Protein AF-A0A5J4PMY9-F1 (afdb_monomer)

Sequence (162 aa):
MPMSRAVIGMDGKLSEVGESNGRSGKSLIGELMRRVVQIAYVPGKNRDLFNDQFIWNDVVENTKLVFIDDVLRSFNFEQLFPNITDDWSVNYKDGRRVTFPFIKSLKLYIATNHAVSETGSSFTDRQWLLAFSDFYNDEHKPVDDFGALFFDEWDFGQWNLT

Nearest PDB structures (foldseek):
  7ola-assembly1_D  TM=6.564E-01  e=6.649E-05  Staphylococcus aureus
  7ola-assembly1_E  TM=6.909E-01  e=2.558E-04  Staphylococcus aureus
  7ola-assembly1_B  TM=6.035E-01  e=7.560E-05  Staphylococcus aureus
  8iqi-assembly1_D  TM=6.123E-01  e=8.655E-04  African swine fever virus BA71V
  3vkg-assembly2_A  TM=5.332E-01  e=2.416E-03  Dictyostelium discoideum

Radius of gyration: 16.99 Å; Cα contacts (8 Å, |Δi|>4): 267; chains: 1; bounding box: 40×44×45 Å

Secondary structure (DSSP, 8-state):
-PPP-EEEEEESS--STT---TTSSHHHHHHHHHHHS-EEEEE---TTGGG-TTTTTT--TT--EEEEES--TT--GGGGHHHHHS-EEEE-TTS-EEEE-GGGPPEEEEE-SS-----SHHHHTTEEEEEEPSSSSSSS-HHHHHSS-TTTS--HHHHT--

Mean predicted aligned error: 5.71 Å

Organism: NCBI:txid433724

pLDDT: mean 86.95, std 12.27, range [41.09, 97.69]

InterPro domains:
  IPR027417 P-loop containing nucleoside triphosphate hydrolase [G3DSA:3.40.50.300] (17-153)
  IPR045455 NrS-1 polymerase-like, helicase domain [PF19263] (20-115)

Foldseek 3Di:
DDWAAAEEEEAQDPPDPDDLFPFLCLCVVVVVCVVPAAEAEAAQCDPCCLVPLQRCQSVDPRHAEYEHEAHDPNDDCVSCRCLRGAWDWHQHPVRDIDTHGPVSRHHYYYYYSDDDPDDDPSNVSHYDYDHGYVCTGPVHHPCVVVVDDPPPGDDPCNVDPD

Structure (mmCIF, N/CA/C/O backbone):
data_AF-A0A5J4PMY9-F1
#
_entry.id   AF-A0A5J4PMY9-F1
#
loop_
_atom_site.group_PDB
_atom_site.id
_atom_site.type_symbol
_atom_site.label_atom_id
_atom_site.label_alt_id
_atom_site.label_comp_id
_atom_site.label_asym_id
_atom_site.label_entity_id
_atom_site.label_seq_id
_atom_site.pdbx_PDB_ins_code
_atom_site.Cartn_x
_atom_site.Cartn_y
_atom_site.Cartn_z
_atom_site.occupancy
_atom_site.B_iso_or_equiv
_atom_site.auth_seq_id
_atom_site.auth_comp_id
_atom_site.auth_asym_id
_atom_site.auth_atom_id
_atom_site.pdbx_PDB_model_num
ATOM 1 N N . MET A 1 1 ? 5.979 -4.988 23.445 1.00 49.41 1 MET A N 1
ATOM 2 C CA . MET A 1 1 ? 5.038 -5.741 22.585 1.00 49.41 1 MET A CA 1
ATOM 3 C C . MET A 1 1 ? 5.630 -5.815 21.187 1.00 49.41 1 MET A C 1
ATOM 5 O O . MET A 1 1 ? 6.334 -4.873 20.834 1.00 49.41 1 MET A O 1
ATOM 9 N N . PRO A 1 2 ? 5.426 -6.897 20.416 1.00 52.69 2 PRO A N 1
ATOM 10 C CA . PRO A 1 2 ? 5.816 -6.902 19.010 1.00 52.69 2 PRO A CA 1
ATOM 11 C C . PRO A 1 2 ? 5.055 -5.785 18.289 1.00 52.69 2 PRO A C 1
ATOM 13 O O . PRO A 1 2 ? 3.834 -5.743 18.346 1.00 52.69 2 PRO A O 1
ATOM 16 N N . MET A 1 3 ? 5.781 -4.863 17.667 1.00 63.25 3 MET A N 1
ATOM 17 C CA . MET A 1 3 ? 5.218 -3.787 16.852 1.00 63.25 3 MET A CA 1
ATOM 18 C C . MET A 1 3 ? 5.309 -4.223 15.392 1.00 63.25 3 MET A C 1
ATOM 20 O O . MET A 1 3 ? 6.368 -4.680 14.953 1.00 63.25 3 MET A O 1
ATOM 24 N N . SER A 1 4 ? 4.207 -4.132 14.645 1.00 80.56 4 SER A N 1
ATOM 25 C CA . SER A 1 4 ? 4.260 -4.313 13.193 1.00 80.56 4 SER A CA 1
ATOM 26 C C . SER A 1 4 ? 4.930 -3.087 12.561 1.00 80.56 4 SER A C 1
ATOM 28 O O . SER A 1 4 ? 4.986 -2.020 13.170 1.00 80.56 4 SER A O 1
ATOM 30 N N . ARG A 1 5 ? 5.448 -3.227 11.340 1.00 89.69 5 ARG A N 1
ATOM 31 C CA . ARG A 1 5 ? 5.943 -2.102 10.534 1.00 89.69 5 ARG A CA 1
ATOM 32 C C . ARG A 1 5 ? 5.213 -2.080 9.202 1.00 89.69 5 ARG A C 1
ATOM 34 O O . ARG A 1 5 ? 4.985 -3.139 8.615 1.00 89.69 5 ARG A O 1
ATOM 41 N N . ALA A 1 6 ? 4.884 -0.886 8.726 1.00 93.69 6 ALA A N 1
ATOM 42 C CA . ALA A 1 6 ? 4.476 -0.671 7.348 1.00 93.69 6 ALA A CA 1
ATOM 43 C C . ALA A 1 6 ? 5.718 -0.589 6.455 1.00 93.69 6 ALA A C 1
ATOM 45 O O . ALA A 1 6 ? 6.676 0.111 6.781 1.00 93.69 6 ALA A O 1
ATOM 46 N N . VAL A 1 7 ? 5.704 -1.297 5.331 1.00 95.12 7 VAL A N 1
ATOM 47 C CA . VAL A 1 7 ? 6.733 -1.171 4.296 1.00 95.12 7 VAL A CA 1
ATOM 48 C C . VAL A 1 7 ? 6.327 -0.030 3.371 1.00 95.12 7 VAL A C 1
ATOM 50 O O . VAL A 1 7 ? 5.213 -0.031 2.854 1.00 95.12 7 VAL A O 1
ATOM 53 N N . ILE A 1 8 ? 7.221 0.929 3.150 1.00 95.00 8 ILE A N 1
ATOM 54 C CA . ILE A 1 8 ? 6.968 2.088 2.292 1.00 95.00 8 ILE A CA 1
ATOM 55 C C . ILE A 1 8 ? 7.947 2.055 1.123 1.00 95.00 8 ILE A C 1
ATOM 57 O O . ILE A 1 8 ? 9.141 2.277 1.306 1.00 95.00 8 ILE A O 1
ATOM 61 N N . GLY A 1 9 ? 7.438 1.764 -0.072 1.00 94.50 9 GLY A N 1
ATOM 62 C CA . GLY A 1 9 ? 8.159 1.919 -1.327 1.00 94.50 9 GLY A CA 1
ATOM 63 C C . GLY A 1 9 ? 8.153 3.375 -1.770 1.00 94.50 9 GLY A C 1
ATOM 64 O O . GLY A 1 9 ? 7.092 3.924 -2.063 1.00 94.50 9 GLY A O 1
ATOM 65 N N . MET A 1 10 ? 9.330 3.987 -1.837 1.00 92.31 10 MET A N 1
ATOM 66 C CA . MET A 1 10 ? 9.505 5.387 -2.226 1.00 92.31 10 MET A CA 1
ATOM 67 C C . MET A 1 10 ? 10.622 5.540 -3.252 1.00 92.31 10 MET A C 1
ATOM 69 O O . MET A 1 10 ? 11.483 4.667 -3.374 1.00 92.31 10 MET A O 1
ATOM 73 N N . ASP A 1 11 ? 10.640 6.660 -3.967 1.00 88.19 11 ASP A N 1
ATOM 74 C CA . ASP A 1 11 ? 11.760 6.967 -4.853 1.00 88.19 11 ASP A CA 1
ATOM 75 C C . ASP A 1 11 ? 13.038 7.229 -4.048 1.00 88.19 11 ASP A C 1
ATOM 77 O O . ASP A 1 11 ? 13.046 7.962 -3.058 1.00 88.19 11 ASP A O 1
ATOM 81 N N . GLY A 1 12 ? 14.126 6.575 -4.461 1.00 78.69 12 GLY A N 1
ATOM 82 C CA . GLY A 1 12 ? 15.431 6.646 -3.808 1.00 78.69 12 GLY A CA 1
ATOM 83 C C . GLY A 1 12 ? 16.240 7.886 -4.178 1.00 78.69 12 GLY A C 1
ATOM 84 O O . GLY A 1 12 ? 17.141 8.272 -3.434 1.00 78.69 12 GLY A O 1
ATOM 85 N N . LYS A 1 13 ? 15.915 8.541 -5.300 1.00 67.44 13 LYS A N 1
ATOM 86 C CA . LYS A 1 13 ? 16.459 9.860 -5.628 1.00 67.44 13 LYS A CA 1
ATOM 87 C C . LYS A 1 13 ? 15.642 10.931 -4.908 1.00 67.44 13 LYS A C 1
ATOM 89 O O . LYS A 1 13 ? 14.445 11.072 -5.136 1.00 67.44 13 LYS A O 1
ATOM 94 N N . LEU A 1 14 ? 16.317 11.743 -4.096 1.00 54.69 14 LEU A N 1
ATOM 95 C CA . LEU A 1 14 ? 15.838 13.080 -3.753 1.00 54.69 14 LEU A CA 1
ATOM 96 C C . LEU A 1 14 ? 15.997 13.937 -5.013 1.00 54.69 14 LEU A C 1
ATOM 98 O O . LEU A 1 14 ? 17.008 14.611 -5.182 1.00 54.69 14 LEU A O 1
ATOM 102 N N . SER A 1 15 ? 15.056 13.841 -5.949 1.00 49.12 15 SER A N 1
ATOM 103 C CA . SER A 1 15 ? 15.005 14.770 -7.078 1.00 49.12 15 SER A CA 1
ATOM 104 C C . SER A 1 15 ? 14.907 16.193 -6.526 1.00 49.12 15 SER A C 1
ATOM 106 O O . SER A 1 15 ? 14.077 16.450 -5.641 1.00 49.12 15 SER A O 1
ATOM 108 N N . GLU A 1 16 ? 15.725 17.117 -7.036 1.00 41.78 16 GLU A N 1
ATOM 109 C CA . GLU A 1 16 ? 15.472 18.543 -6.847 1.00 41.78 16 GLU A CA 1
ATOM 110 C C . GLU A 1 16 ? 14.011 18.815 -7.233 1.00 41.78 16 GLU A C 1
ATOM 112 O O . GLU A 1 16 ? 13.522 18.335 -8.250 1.00 41.78 16 GLU A O 1
ATOM 117 N N . VAL A 1 17 ? 13.292 19.458 -6.315 1.00 41.09 17 VAL A N 1
ATOM 118 C CA . VAL A 1 17 ? 11.874 19.845 -6.358 1.00 41.09 17 VAL A CA 1
ATOM 119 C C . VAL A 1 17 ? 11.148 19.552 -7.688 1.00 41.09 17 VAL A C 1
ATOM 121 O O . VAL A 1 17 ? 11.186 20.362 -8.606 1.00 41.09 17 VAL A O 1
ATOM 124 N N . GLY A 1 18 ? 10.371 18.462 -7.74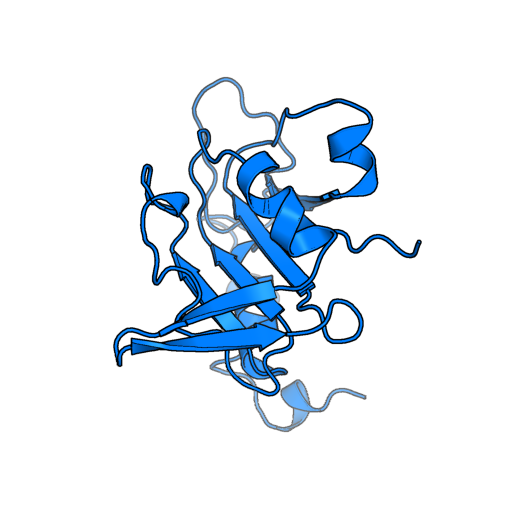2 1.00 43.16 18 GLY A N 1
ATOM 125 C CA . GLY A 1 18 ? 9.234 18.346 -8.671 1.00 43.16 18 GLY A CA 1
ATOM 126 C C . GLY A 1 18 ? 9.247 17.201 -9.687 1.00 43.16 18 GLY A C 1
ATOM 127 O O . GLY A 1 18 ? 8.191 16.938 -10.260 1.00 43.16 18 GLY A O 1
ATOM 128 N N . GLU A 1 19 ? 10.353 16.480 -9.878 1.00 47.44 19 GLU A N 1
ATOM 129 C CA . GLU A 1 19 ? 10.392 15.356 -10.829 1.00 47.44 19 GLU A CA 1
ATOM 130 C C . GLU A 1 19 ? 9.984 14.031 -10.165 1.00 47.44 19 GLU A C 1
ATOM 132 O O . GLU A 1 19 ? 10.787 13.304 -9.590 1.00 47.44 19 GLU A O 1
ATOM 137 N N . SER A 1 20 ? 8.685 13.729 -10.219 1.00 53.72 20 SER A N 1
ATOM 138 C CA . SER A 1 20 ? 8.143 12.412 -9.869 1.00 53.72 20 SER A CA 1
ATOM 139 C C . SER A 1 20 ? 8.404 11.440 -11.018 1.00 53.72 20 SER A C 1
ATOM 141 O O . SER A 1 20 ? 7.675 11.459 -12.011 1.00 53.72 20 SER A O 1
ATOM 143 N N . ASN A 1 21 ? 9.378 10.547 -10.861 1.00 62.00 21 ASN A N 1
ATOM 144 C CA . ASN A 1 21 ? 9.627 9.477 -11.824 1.00 62.00 21 ASN A CA 1
ATOM 145 C C . ASN A 1 21 ? 8.697 8.297 -11.524 1.00 62.00 21 ASN A C 1
ATOM 147 O O . ASN A 1 21 ? 8.933 7.470 -10.641 1.00 62.00 21 ASN A O 1
ATOM 151 N N . GLY A 1 22 ? 7.585 8.236 -12.255 1.00 68.50 22 GLY A N 1
ATOM 152 C CA . GLY A 1 22 ? 6.716 7.066 -12.230 1.00 68.50 22 GLY A CA 1
ATOM 153 C C . GLY A 1 22 ? 7.451 5.812 -12.723 1.00 68.50 22 GLY A C 1
ATOM 154 O O . GLY A 1 22 ? 8.499 5.886 -13.356 1.00 68.50 22 GLY A O 1
ATOM 155 N N . ARG A 1 23 ? 6.849 4.639 -12.490 1.00 79.19 23 ARG A N 1
ATOM 156 C CA . ARG A 1 23 ? 7.254 3.354 -13.107 1.00 79.19 23 ARG A CA 1
ATOM 157 C C . ARG A 1 23 ? 8.573 2.739 -12.627 1.00 79.19 23 ARG A C 1
ATOM 159 O O . ARG A 1 23 ? 8.992 1.737 -13.192 1.00 79.19 23 ARG A O 1
ATOM 166 N N . SER A 1 24 ? 9.119 3.199 -11.502 1.00 84.94 24 SER A N 1
ATOM 167 C CA . SER A 1 24 ? 10.262 2.555 -10.828 1.00 84.94 24 SER A CA 1
ATOM 168 C C . SER A 1 24 ? 9.976 1.174 -10.215 1.00 84.94 24 SER A C 1
ATOM 170 O O . SER A 1 24 ? 10.850 0.571 -9.604 1.00 84.94 24 SER A O 1
ATOM 172 N N . GLY A 1 25 ? 8.761 0.636 -10.374 1.00 88.00 25 GLY A N 1
ATOM 173 C CA . GLY A 1 25 ? 8.402 -0.705 -9.897 1.00 88.00 25 GLY A CA 1
ATOM 174 C C . GLY A 1 25 ? 7.856 -0.762 -8.468 1.00 88.00 25 GLY A C 1
ATOM 175 O O . GLY A 1 25 ? 7.615 -1.850 -7.957 1.00 88.00 25 GLY A O 1
ATOM 176 N N . LYS A 1 26 ? 7.588 0.382 -7.828 1.00 92.62 26 LYS A N 1
ATOM 177 C CA . LYS A 1 26 ? 6.962 0.443 -6.491 1.00 92.62 26 LYS A CA 1
ATOM 178 C C . LYS A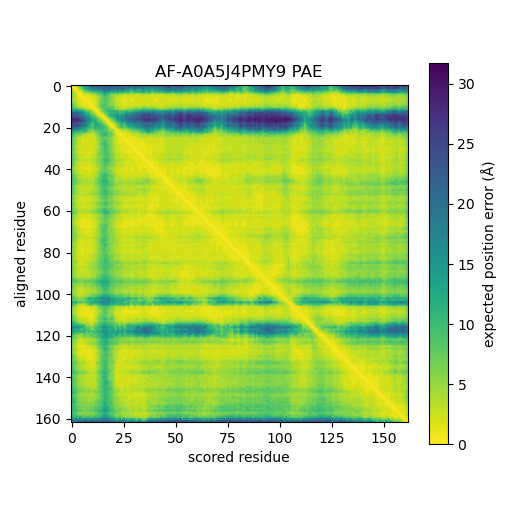 1 26 ? 5.618 -0.300 -6.474 1.00 92.62 26 LYS A C 1
ATOM 180 O O . LYS A 1 26 ? 5.460 -1.309 -5.794 1.00 92.62 26 LYS A O 1
ATOM 185 N N . SER A 1 27 ? 4.676 0.108 -7.323 1.00 93.44 27 SER A N 1
ATOM 186 C CA . SER A 1 27 ? 3.360 -0.540 -7.402 1.00 93.44 27 SER A CA 1
ATOM 187 C C . SER A 1 27 ? 3.428 -1.986 -7.905 1.00 93.44 27 SER A C 1
ATOM 189 O O . SER A 1 27 ? 2.573 -2.795 -7.560 1.00 93.44 27 SER A O 1
ATOM 191 N N . LEU A 1 28 ? 4.487 -2.354 -8.637 1.00 92.75 28 LEU A N 1
ATOM 192 C CA . LEU A 1 28 ? 4.697 -3.716 -9.130 1.00 92.75 28 LEU A CA 1
ATOM 193 C C . LEU A 1 28 ? 4.851 -4.735 -7.988 1.00 92.75 28 LEU A C 1
ATOM 195 O O . LEU A 1 28 ? 4.396 -5.867 -8.129 1.00 92.75 28 LEU A O 1
ATOM 199 N N . ILE A 1 29 ? 5.424 -4.339 -6.841 1.00 93.06 29 ILE A N 1
ATOM 200 C CA . ILE A 1 29 ? 5.447 -5.196 -5.643 1.00 93.06 29 ILE A CA 1
ATOM 201 C C . ILE A 1 29 ? 4.024 -5.448 -5.142 1.00 93.06 29 ILE A C 1
ATOM 203 O O . ILE A 1 29 ? 3.673 -6.581 -4.827 1.00 93.06 29 ILE A O 1
ATOM 207 N N . GLY A 1 30 ? 3.191 -4.411 -5.072 1.00 93.75 30 GLY A N 1
ATOM 208 C CA . GLY A 1 30 ? 1.801 -4.562 -4.651 1.00 93.75 30 GLY A CA 1
ATOM 209 C C . GLY A 1 30 ? 0.998 -5.453 -5.603 1.00 93.75 30 GLY A C 1
ATOM 210 O O . GLY A 1 30 ? 0.245 -6.315 -5.144 1.00 93.75 30 GLY A O 1
ATOM 211 N N . GLU A 1 31 ? 1.233 -5.322 -6.910 1.00 93.50 31 GLU A N 1
ATOM 212 C CA . GLU A 1 31 ? 0.638 -6.194 -7.926 1.00 93.50 31 GLU A CA 1
ATOM 213 C C . GLU A 1 31 ? 1.116 -7.644 -7.809 1.00 93.50 31 GLU A C 1
ATOM 215 O O . GLU A 1 31 ? 0.286 -8.549 -7.848 1.00 93.50 31 GLU A O 1
ATOM 220 N N . LEU A 1 32 ? 2.408 -7.889 -7.561 1.00 93.19 32 LEU A N 1
ATOM 221 C CA . LEU A 1 32 ? 2.908 -9.232 -7.244 1.00 93.19 32 LEU A CA 1
ATOM 222 C C . LEU A 1 32 ? 2.155 -9.817 -6.047 1.00 93.19 32 LEU A C 1
ATOM 224 O O . LEU A 1 32 ? 1.643 -10.935 -6.110 1.00 93.19 32 LEU A O 1
ATOM 228 N N . MET A 1 33 ? 2.059 -9.053 -4.956 1.00 94.44 33 MET A N 1
ATOM 229 C CA . MET A 1 33 ? 1.410 -9.512 -3.730 1.00 94.44 33 MET A CA 1
ATOM 230 C C . MET A 1 33 ? -0.068 -9.845 -3.955 1.00 94.44 33 MET A C 1
ATOM 232 O O . MET A 1 33 ? -0.547 -10.846 -3.421 1.00 94.44 33 MET A O 1
ATOM 236 N N . ARG A 1 34 ? -0.771 -9.076 -4.798 1.00 93.50 34 ARG A N 1
ATOM 237 C CA . ARG A 1 34 ? -2.158 -9.359 -5.201 1.00 93.50 34 ARG A CA 1
ATOM 238 C C . ARG A 1 34 ? -2.317 -10.726 -5.874 1.00 93.50 34 ARG A C 1
ATOM 240 O O . ARG A 1 34 ? -3.385 -11.321 -5.773 1.00 93.50 34 ARG A O 1
ATOM 247 N N . ARG A 1 35 ? -1.285 -11.225 -6.562 1.00 91.81 35 ARG A N 1
ATOM 248 C CA . ARG A 1 35 ? -1.318 -12.527 -7.250 1.00 91.81 35 ARG A CA 1
ATOM 249 C C . ARG A 1 35 ? -1.098 -13.710 -6.306 1.00 91.81 35 ARG A C 1
ATOM 251 O O . ARG A 1 35 ? -1.544 -14.808 -6.620 1.00 91.81 35 ARG A O 1
ATOM 258 N N . VAL A 1 36 ? -0.428 -13.502 -5.169 1.00 91.19 36 VAL A N 1
ATOM 259 C CA . VAL A 1 36 ? 0.023 -14.596 -4.283 1.00 91.19 36 VAL A CA 1
ATOM 260 C C . VAL A 1 36 ? -0.709 -14.666 -2.943 1.00 91.19 36 VAL A C 1
ATOM 262 O O . VAL A 1 36 ? -0.729 -15.722 -2.313 1.00 91.19 36 VAL A O 1
ATOM 265 N N . VAL A 1 37 ? -1.317 -13.569 -2.482 1.00 93.06 37 VAL A N 1
ATOM 266 C CA . VAL A 1 37 ? -2.077 -13.526 -1.224 1.00 93.06 37 VAL A CA 1
ATOM 267 C C . VAL A 1 37 ? -3.352 -12.696 -1.362 1.00 93.06 37 VAL A C 1
ATOM 269 O O . VAL A 1 37 ? -3.458 -11.824 -2.218 1.00 93.06 37 VAL A O 1
ATOM 272 N N . GLN A 1 38 ? -4.321 -12.926 -0.471 1.00 94.25 38 GLN A N 1
ATOM 273 C CA . GLN A 1 38 ? -5.504 -12.071 -0.369 1.00 94.25 38 GLN A CA 1
ATOM 274 C C . GLN A 1 38 ? -5.094 -10.675 0.113 1.00 94.25 38 GLN A C 1
ATOM 276 O O . GLN A 1 38 ? -4.547 -10.534 1.215 1.00 94.25 38 GLN A O 1
ATOM 281 N N . ILE A 1 39 ? -5.403 -9.649 -0.680 1.00 96.06 39 ILE A N 1
ATOM 282 C CA . ILE A 1 39 ? -5.106 -8.255 -0.344 1.00 96.06 39 ILE A CA 1
ATOM 283 C C . ILE A 1 39 ? -6.366 -7.392 -0.288 1.00 96.06 39 ILE A C 1
ATOM 285 O O . ILE A 1 39 ? -7.347 -7.677 -0.971 1.00 96.06 39 ILE A O 1
ATOM 289 N N . ALA A 1 40 ? -6.295 -6.304 0.476 1.00 96.56 40 ALA A N 1
ATOM 290 C CA . ALA A 1 40 ? -7.177 -5.151 0.340 1.00 96.56 40 ALA A CA 1
ATOM 291 C C . ALA A 1 40 ? -6.393 -4.024 -0.343 1.00 96.56 40 ALA A C 1
ATOM 293 O O . ALA A 1 40 ? -5.269 -3.719 0.059 1.00 96.56 40 ALA A O 1
ATOM 294 N N . TYR A 1 41 ? -6.963 -3.429 -1.386 1.00 96.94 41 TYR A N 1
ATOM 295 C CA . TYR A 1 41 ? -6.320 -2.364 -2.153 1.00 96.94 41 TYR A CA 1
ATOM 296 C C . TYR A 1 41 ? -6.979 -1.024 -1.861 1.00 96.94 41 TYR A C 1
ATOM 298 O O . TYR A 1 41 ? -8.203 -0.928 -1.838 1.00 96.94 41 TYR A O 1
ATOM 306 N N . VAL A 1 42 ? -6.165 0.010 -1.679 1.00 97.31 42 VAL A N 1
ATOM 307 C CA . VAL A 1 42 ? -6.627 1.363 -1.382 1.00 97.31 42 VAL A CA 1
ATOM 308 C C . VAL A 1 42 ? -5.917 2.350 -2.316 1.00 97.31 42 VAL A C 1
ATOM 310 O O . VAL A 1 42 ? -4.693 2.471 -2.251 1.00 97.31 42 VAL A O 1
ATOM 313 N N . PRO A 1 43 ? -6.642 3.090 -3.174 1.00 95.94 43 PRO A N 1
ATOM 314 C CA . PRO A 1 43 ? -6.041 4.152 -3.972 1.00 95.94 43 PRO A CA 1
ATOM 315 C C . PRO A 1 43 ? -5.667 5.335 -3.068 1.00 95.94 43 PRO A C 1
ATOM 317 O O . PRO A 1 43 ? -6.520 5.975 -2.457 1.00 95.94 43 PRO A O 1
ATOM 320 N N . GLY A 1 44 ? -4.377 5.633 -2.988 1.00 94.50 44 GLY A N 1
ATOM 321 C CA . GLY A 1 44 ? -3.783 6.617 -2.086 1.00 94.50 44 GLY A CA 1
ATOM 322 C C . GLY A 1 44 ? -3.803 8.059 -2.589 1.00 94.50 44 GLY A C 1
ATOM 323 O O . GLY A 1 44 ? -3.526 8.982 -1.816 1.00 94.50 44 GLY A O 1
ATOM 324 N N . LYS A 1 45 ? -4.160 8.290 -3.859 1.00 92.50 45 LYS A N 1
ATOM 325 C CA . LYS A 1 45 ? -4.211 9.623 -4.482 1.00 92.50 45 LYS A CA 1
ATOM 326 C C . LYS A 1 45 ? -5.451 10.429 -4.067 1.00 92.50 45 LYS A C 1
ATOM 328 O O . LYS A 1 45 ? -6.162 10.988 -4.899 1.00 92.50 45 LYS A O 1
ATOM 333 N N . ASN A 1 46 ? -5.718 10.482 -2.766 1.00 92.38 46 ASN A N 1
ATOM 334 C CA . ASN A 1 46 ? -6.865 11.142 -2.156 1.00 92.38 46 ASN A CA 1
ATOM 335 C C . ASN A 1 46 ? -6.415 11.915 -0.904 1.00 92.38 46 ASN A C 1
ATOM 337 O O . ASN A 1 46 ? -5.792 11.349 -0.010 1.00 92.38 46 ASN A O 1
ATOM 341 N N . ARG A 1 47 ? -6.728 13.214 -0.829 1.00 90.50 47 ARG A N 1
ATOM 342 C CA . ARG A 1 47 ? -6.379 14.062 0.329 1.00 90.50 47 ARG A CA 1
ATOM 343 C C . ARG A 1 47 ? -7.214 13.745 1.566 1.00 90.50 47 ARG A C 1
ATOM 345 O O . ARG A 1 47 ? -6.722 13.891 2.677 1.00 90.50 47 ARG A O 1
ATOM 352 N N . ASP A 1 48 ? -8.438 13.280 1.355 1.00 92.06 48 ASP A N 1
ATOM 353 C CA . ASP A 1 48 ? -9.412 12.965 2.396 1.00 92.06 48 ASP A CA 1
ATOM 354 C C . ASP A 1 48 ? -9.484 11.457 2.660 1.00 92.06 48 ASP A C 1
ATOM 356 O O . ASP A 1 48 ? -10.497 10.955 3.139 1.00 92.06 48 ASP A O 1
ATOM 360 N N . LEU A 1 49 ? -8.419 10.715 2.332 1.00 93.81 49 LEU A N 1
ATOM 361 C CA . LEU A 1 49 ? -8.408 9.253 2.374 1.00 93.81 49 LEU A CA 1
ATOM 362 C C . LEU A 1 49 ? -8.881 8.700 3.729 1.00 93.81 49 LEU A C 1
ATOM 364 O O . LEU A 1 49 ? -9.716 7.804 3.772 1.00 93.81 49 LEU A O 1
ATOM 368 N N . PHE A 1 50 ? -8.396 9.281 4.828 1.00 94.19 50 PHE A N 1
ATOM 369 C CA . PHE A 1 50 ? -8.735 8.857 6.189 1.00 94.19 50 PHE A CA 1
ATOM 370 C C . PHE A 1 50 ? -10.053 9.437 6.725 1.00 94.19 50 PHE A C 1
ATOM 372 O O . PHE A 1 50 ? -10.498 9.040 7.798 1.00 94.19 50 PHE A O 1
ATOM 379 N N . ASN A 1 51 ? -10.705 10.337 5.979 1.00 94.56 51 ASN A N 1
ATOM 380 C CA . ASN A 1 51 ? -12.052 10.813 6.306 1.00 94.56 51 ASN A CA 1
ATOM 381 C C . ASN A 1 51 ? -13.132 9.821 5.834 1.00 94.56 51 ASN A C 1
ATOM 383 O O . ASN A 1 51 ? -14.278 9.895 6.284 1.00 94.56 51 ASN A O 1
ATOM 387 N N . ASP A 1 52 ? -12.788 8.883 4.944 1.00 94.50 52 ASP A N 1
ATOM 388 C CA . ASP A 1 52 ? -13.688 7.813 4.526 1.00 94.50 52 ASP A CA 1
ATOM 389 C C . ASP A 1 52 ? -13.759 6.714 5.596 1.00 94.50 52 ASP A C 1
ATOM 391 O O . ASP A 1 52 ? -12.854 5.893 5.749 1.00 94.50 52 ASP A O 1
ATOM 395 N N . GLN A 1 53 ? -14.884 6.646 6.310 1.00 94.12 53 GLN A N 1
ATOM 396 C CA . GLN A 1 53 ? -15.141 5.594 7.301 1.00 94.12 53 GLN A CA 1
ATOM 397 C C . GLN A 1 53 ? -15.130 4.169 6.711 1.00 94.12 53 GLN A C 1
ATOM 399 O O . GLN A 1 53 ? -15.037 3.207 7.476 1.00 94.12 53 GLN A O 1
ATOM 404 N N . PHE A 1 54 ? -15.231 4.033 5.383 1.00 95.75 54 PHE A N 1
ATOM 405 C CA . PHE A 1 54 ? -15.233 2.774 4.640 1.00 95.75 54 PHE A CA 1
ATOM 406 C C . PHE A 1 54 ? -13.910 2.498 3.906 1.00 95.75 54 PHE A C 1
ATOM 408 O O . PHE A 1 54 ? -13.860 1.569 3.101 1.00 95.75 54 PHE A O 1
ATOM 415 N N . ILE A 1 55 ? -12.831 3.237 4.195 1.00 96.19 55 ILE A N 1
ATOM 416 C CA . ILE A 1 55 ? -11.494 3.027 3.601 1.00 96.19 55 ILE A CA 1
ATOM 417 C C . ILE A 1 55 ? -11.013 1.565 3.706 1.00 96.19 55 ILE A C 1
ATOM 419 O O . ILE A 1 55 ? -10.323 1.059 2.824 1.00 96.19 55 ILE A O 1
ATOM 423 N N . TRP A 1 56 ? -11.422 0.853 4.759 1.00 95.69 56 TRP A N 1
ATOM 424 C CA . TRP A 1 56 ? -11.055 -0.544 5.006 1.00 95.69 56 TRP A CA 1
ATOM 425 C C . TRP A 1 56 ? -12.109 -1.557 4.547 1.00 95.69 56 TRP A C 1
ATOM 427 O O . TRP A 1 56 ? -12.033 -2.715 4.940 1.00 95.69 56 TRP A O 1
ATOM 437 N N . ASN A 1 57 ? -13.097 -1.160 3.741 1.00 94.88 57 ASN A N 1
ATOM 438 C CA . ASN A 1 57 ? -14.220 -2.027 3.361 1.00 94.88 57 ASN A CA 1
ATOM 439 C C . ASN A 1 57 ? -13.784 -3.342 2.687 1.00 94.88 57 ASN A C 1
ATOM 441 O O . ASN A 1 57 ? -14.465 -4.354 2.832 1.00 94.88 57 ASN A O 1
ATOM 445 N N . ASP A 1 58 ? -12.646 -3.339 1.993 1.00 94.38 58 ASP A N 1
ATOM 446 C CA . ASP A 1 58 ? -12.116 -4.521 1.300 1.00 94.38 58 ASP A CA 1
ATOM 447 C C . ASP A 1 58 ? -11.279 -5.427 2.218 1.00 94.38 58 ASP A C 1
ATOM 449 O O . ASP A 1 58 ? -10.895 -6.533 1.835 1.00 94.38 58 ASP A O 1
ATOM 453 N N . VAL A 1 59 ? -11.017 -4.996 3.455 1.00 94.75 59 VAL A N 1
ATOM 454 C CA . VAL A 1 59 ? -10.401 -5.839 4.479 1.00 94.75 59 VAL A CA 1
ATOM 455 C C . VAL A 1 59 ? -11.441 -6.842 4.958 1.00 94.75 59 VAL A C 1
ATOM 457 O O . VAL A 1 59 ? -12.380 -6.505 5.674 1.00 94.75 59 VAL A O 1
ATOM 460 N N . VAL A 1 60 ? -11.262 -8.101 4.576 1.00 92.50 60 VAL A N 1
ATOM 461 C CA . VAL A 1 60 ? -12.112 -9.235 4.969 1.00 92.50 60 VAL A CA 1
ATOM 462 C C . VAL A 1 60 ? -11.306 -10.300 5.710 1.00 92.50 60 VAL A C 1
ATOM 464 O O . VAL A 1 60 ? -10.077 -10.218 5.806 1.00 92.50 60 VAL A O 1
ATOM 467 N N . GLU A 1 61 ? -11.981 -11.327 6.227 1.00 89.44 61 GLU A N 1
ATOM 468 C CA . GLU A 1 61 ? -11.298 -12.490 6.794 1.00 89.44 61 GLU A CA 1
ATOM 469 C C . GLU A 1 61 ? -10.274 -13.067 5.801 1.00 89.44 61 GLU A C 1
ATOM 471 O O . GLU A 1 61 ? -10.502 -13.106 4.596 1.00 89.44 61 GLU A O 1
ATOM 476 N N . ASN A 1 62 ? -9.120 -13.495 6.316 1.00 89.56 62 ASN A N 1
ATOM 477 C CA . ASN A 1 62 ? -7.965 -13.978 5.551 1.00 89.56 62 ASN A CA 1
ATOM 478 C C . ASN A 1 62 ? -7.210 -12.954 4.700 1.00 89.56 62 ASN A C 1
ATOM 480 O O . ASN A 1 62 ? -6.177 -13.333 4.146 1.00 89.56 62 ASN A O 1
ATOM 484 N N . THR A 1 63 ? -7.615 -11.683 4.660 1.00 93.75 63 THR A N 1
ATOM 485 C CA . THR A 1 63 ? -6.765 -10.624 4.095 1.00 93.75 63 THR A CA 1
ATOM 486 C C . THR A 1 63 ? -5.408 -10.635 4.808 1.00 93.75 63 THR A C 1
ATOM 488 O O . THR A 1 63 ? -5.343 -10.746 6.034 1.00 93.75 63 THR A O 1
ATOM 491 N N . LYS A 1 64 ? -4.311 -10.603 4.043 1.00 92.81 64 LYS A N 1
ATOM 492 C CA . LYS A 1 64 ? -2.930 -10.684 4.560 1.00 92.81 64 LYS A CA 1
ATOM 493 C C . LYS A 1 64 ? -2.172 -9.369 4.428 1.00 92.81 64 LYS A C 1
ATOM 495 O O . LYS A 1 64 ? -1.285 -9.094 5.237 1.00 92.81 64 LYS A O 1
ATOM 500 N N . LEU A 1 65 ? -2.525 -8.570 3.426 1.00 95.00 65 LEU A N 1
ATOM 501 C CA . LEU A 1 65 ? -1.864 -7.315 3.097 1.00 95.00 65 LEU A CA 1
ATOM 502 C C . LEU A 1 65 ? -2.904 -6.243 2.770 1.00 95.00 65 LEU A C 1
ATOM 504 O O . LEU A 1 65 ? -3.849 -6.494 2.025 1.00 95.00 65 LEU A O 1
ATOM 508 N N . VAL A 1 66 ? -2.692 -5.042 3.289 1.00 96.69 66 VAL A N 1
ATOM 509 C CA . VAL A 1 66 ? -3.308 -3.816 2.789 1.00 96.69 66 VAL A CA 1
ATOM 510 C C . VAL A 1 66 ? -2.270 -3.107 1.927 1.00 96.69 66 VAL A C 1
ATOM 512 O O . VAL A 1 66 ? -1.171 -2.811 2.399 1.00 96.69 66 VAL A O 1
ATOM 515 N N . PHE A 1 67 ? -2.609 -2.864 0.664 1.00 97.69 67 PHE A N 1
ATOM 516 C CA . PHE A 1 67 ? -1.769 -2.137 -0.278 1.00 97.69 67 PHE A CA 1
ATOM 517 C C . PHE A 1 67 ? -2.379 -0.760 -0.556 1.00 97.69 67 PHE A C 1
ATOM 519 O O . PHE A 1 67 ? -3.455 -0.675 -1.147 1.00 97.69 67 PHE A O 1
ATOM 526 N N . ILE A 1 68 ? -1.699 0.301 -0.113 1.00 97.38 68 ILE A N 1
ATOM 527 C CA . ILE A 1 68 ? -2.085 1.694 -0.364 1.00 97.38 68 ILE A CA 1
ATOM 528 C C . ILE A 1 68 ? -1.175 2.260 -1.454 1.00 97.38 68 ILE A C 1
ATOM 530 O O . ILE A 1 68 ? 0.017 2.468 -1.229 1.00 97.38 68 ILE A O 1
ATOM 534 N N . ASP A 1 69 ? -1.722 2.484 -2.641 1.00 96.44 69 ASP A N 1
ATOM 535 C CA . ASP A 1 69 ? -0.925 2.773 -3.837 1.00 96.44 69 ASP A CA 1
ATOM 536 C C . ASP A 1 69 ? -0.987 4.246 -4.254 1.00 96.44 69 ASP A C 1
ATOM 538 O O . ASP A 1 69 ? -2.015 4.895 -4.087 1.00 96.44 69 ASP A O 1
ATOM 542 N N . ASP A 1 70 ? 0.098 4.767 -4.825 1.00 93.06 70 ASP A N 1
ATOM 543 C CA . ASP A 1 70 ? 0.234 6.157 -5.298 1.00 93.06 70 ASP A CA 1
ATOM 544 C C . ASP A 1 70 ? -0.213 7.217 -4.265 1.00 93.06 70 ASP A C 1
ATOM 546 O O . ASP A 1 70 ? -0.994 8.127 -4.569 1.00 93.06 70 ASP A O 1
ATOM 550 N N . VAL A 1 71 ? 0.253 7.106 -3.010 1.00 94.50 71 VAL A N 1
ATOM 551 C CA . VAL A 1 71 ? -0.075 8.113 -1.986 1.00 94.50 71 VAL A CA 1
ATOM 552 C C . VAL A 1 71 ? 0.575 9.464 -2.298 1.00 94.50 71 VAL A C 1
ATOM 554 O O . VAL A 1 71 ? 1.733 9.553 -2.722 1.00 94.50 71 VAL A O 1
ATOM 557 N N . LEU A 1 72 ? -0.183 10.534 -2.048 1.00 91.69 72 LEU A N 1
ATOM 558 C CA . LEU A 1 72 ? 0.261 11.918 -2.229 1.00 91.69 72 LEU A CA 1
ATOM 559 C C . LEU A 1 72 ? 1.440 12.262 -1.309 1.00 91.69 72 LEU A C 1
ATOM 561 O O . LEU A 1 72 ? 1.558 11.729 -0.213 1.00 91.69 72 LEU A O 1
ATOM 565 N N . ARG A 1 73 ? 2.239 13.272 -1.676 1.00 88.50 73 ARG A N 1
ATOM 566 C CA . ARG A 1 73 ? 3.290 13.824 -0.795 1.00 88.50 73 ARG A CA 1
ATOM 567 C C . ARG A 1 73 ? 2.759 14.281 0.569 1.00 88.50 73 ARG A C 1
ATOM 569 O O . ARG A 1 73 ? 3.491 14.276 1.546 1.00 88.50 73 ARG A O 1
ATOM 576 N N . SER A 1 74 ? 1.500 14.718 0.613 1.00 88.75 74 SER A N 1
ATOM 577 C CA . SER A 1 74 ? 0.809 15.165 1.827 1.00 88.75 74 SER A CA 1
ATOM 578 C C . SER A 1 74 ? 0.146 14.025 2.608 1.00 88.75 74 SER A C 1
ATOM 580 O O . SER A 1 74 ? -0.679 14.296 3.478 1.00 88.75 74 SER A O 1
ATOM 582 N N . PHE A 1 75 ? 0.402 12.768 2.244 1.00 91.75 75 PHE A N 1
ATOM 583 C CA . PHE A 1 75 ? -0.137 11.615 2.947 1.00 91.75 75 PHE A CA 1
ATOM 584 C C . PHE A 1 75 ? 0.387 11.591 4.379 1.00 91.75 75 PHE A C 1
ATOM 586 O O . PHE A 1 75 ? 1.589 11.514 4.604 1.00 91.75 75 PHE A O 1
ATOM 593 N N . ASN A 1 76 ? -0.531 11.663 5.338 1.00 90.88 76 ASN A N 1
ATOM 594 C CA . ASN A 1 76 ? -0.190 11.658 6.750 1.00 90.88 76 ASN A CA 1
ATOM 595 C C . ASN A 1 76 ? -0.082 10.208 7.240 1.00 90.88 76 ASN A C 1
ATOM 597 O O . ASN A 1 76 ? -1.098 9.582 7.548 1.00 90.88 76 ASN A O 1
ATOM 601 N N . PHE A 1 77 ? 1.139 9.674 7.302 1.00 92.25 77 PHE A N 1
ATOM 602 C CA . PHE A 1 77 ? 1.382 8.293 7.727 1.00 92.25 77 PHE A CA 1
ATOM 603 C C . PHE A 1 77 ? 1.008 8.046 9.197 1.00 92.25 77 PHE A C 1
ATOM 605 O O . PHE A 1 77 ? 0.628 6.929 9.551 1.00 92.25 77 PHE A O 1
ATOM 612 N N . GLU A 1 78 ? 1.031 9.077 10.047 1.00 91.88 78 GLU A N 1
ATOM 613 C CA . GLU A 1 78 ? 0.663 8.979 11.466 1.00 91.88 78 GLU A CA 1
ATOM 614 C C . GLU A 1 78 ? -0.776 8.471 11.670 1.00 91.88 78 GLU A C 1
ATOM 616 O O . GLU A 1 78 ? -1.053 7.750 12.629 1.00 91.88 78 GLU A O 1
ATOM 621 N N . GLN A 1 79 ? -1.676 8.742 10.717 1.00 92.69 79 GLN A N 1
ATOM 622 C CA . GLN A 1 79 ? -3.057 8.234 10.718 1.00 92.69 79 GLN A CA 1
ATOM 623 C C . GLN A 1 79 ? -3.135 6.696 10.728 1.00 92.69 79 GLN A C 1
ATOM 625 O O . GLN A 1 79 ? -4.130 6.139 11.182 1.00 92.69 79 GLN A O 1
ATOM 630 N N . LEU A 1 80 ? -2.088 5.998 10.269 1.00 93.12 80 LEU A N 1
ATOM 631 C CA . LEU A 1 80 ? -2.011 4.534 10.267 1.00 93.12 80 LEU A CA 1
ATOM 632 C C . LEU A 1 80 ? -1.424 3.944 11.550 1.00 93.12 80 LEU A C 1
ATOM 634 O O . LEU A 1 80 ? -1.378 2.721 11.684 1.00 93.12 80 LEU A O 1
ATOM 638 N N . PHE A 1 81 ? -0.959 4.755 12.503 1.00 91.50 81 PHE A N 1
ATOM 639 C CA . PHE A 1 81 ? -0.364 4.224 13.731 1.00 91.50 81 PHE A CA 1
ATOM 640 C C . PHE A 1 81 ? -1.296 3.261 14.477 1.00 91.50 81 PHE A C 1
ATOM 642 O O . PHE A 1 81 ? -0.813 2.183 14.828 1.00 91.50 81 PHE A O 1
ATOM 649 N N . PRO A 1 82 ? -2.605 3.547 14.649 1.00 90.25 82 PRO A N 1
ATOM 650 C CA . PRO A 1 82 ? -3.526 2.594 15.266 1.00 90.25 82 PRO A CA 1
ATOM 651 C C . PRO A 1 82 ? -3.571 1.260 14.514 1.00 90.25 82 PRO A C 1
ATOM 653 O O . PRO A 1 82 ? -3.466 0.202 15.123 1.00 90.25 82 PRO A O 1
ATOM 656 N N . ASN A 1 83 ? -3.619 1.301 13.179 1.00 91.12 83 ASN A N 1
ATOM 657 C CA . ASN A 1 83 ? -3.630 0.110 12.328 1.00 91.12 83 ASN A CA 1
ATOM 658 C C . ASN A 1 83 ? -2.341 -0.729 12.445 1.00 91.12 83 ASN A C 1
ATOM 660 O O . ASN A 1 83 ? -2.363 -1.947 12.268 1.00 91.12 83 ASN A O 1
ATOM 664 N N . ILE A 1 84 ? -1.210 -0.080 12.731 1.00 90.44 84 ILE A N 1
ATOM 665 C CA . ILE A 1 84 ? 0.106 -0.718 12.851 1.00 90.44 84 ILE A CA 1
ATOM 666 C C . ILE A 1 84 ? 0.331 -1.312 14.247 1.00 90.44 84 ILE A C 1
ATOM 668 O O . ILE A 1 84 ? 1.106 -2.263 14.376 1.00 90.44 84 ILE A O 1
ATOM 672 N N . THR A 1 85 ? -0.290 -0.755 15.288 1.00 88.25 85 THR A N 1
ATOM 673 C CA . THR A 1 85 ? 0.062 -1.069 16.684 1.00 88.25 85 THR A CA 1
ATOM 674 C C . THR A 1 85 ? -1.056 -1.682 17.512 1.00 88.25 85 THR A C 1
ATOM 676 O O . THR A 1 85 ? -0.778 -2.130 18.621 1.00 88.25 85 THR A O 1
ATOM 679 N N . ASP A 1 86 ? -2.288 -1.683 17.011 1.00 89.06 86 ASP A N 1
ATOM 680 C CA . ASP A 1 86 ? -3.480 -2.096 17.752 1.00 89.06 86 ASP A CA 1
ATOM 681 C C . ASP A 1 86 ? -4.394 -2.995 16.898 1.00 89.06 86 ASP A C 1
ATOM 683 O O . ASP A 1 86 ? -4.077 -3.354 15.756 1.00 89.06 86 ASP A O 1
ATOM 687 N N . ASP A 1 87 ? -5.526 -3.392 17.469 1.00 90.88 87 ASP A N 1
ATOM 688 C CA . ASP A 1 87 ? -6.586 -4.114 16.782 1.00 90.88 87 ASP A CA 1
ATOM 689 C C . ASP A 1 87 ? -7.177 -3.281 15.627 1.00 90.88 87 ASP A C 1
ATOM 691 O O . ASP A 1 87 ? -7.453 -2.083 15.737 1.00 90.88 87 ASP A O 1
ATOM 695 N N . TRP A 1 88 ? -7.428 -3.931 14.490 1.00 91.12 88 TRP A N 1
ATOM 696 C CA . TRP A 1 88 ? -7.879 -3.262 13.272 1.00 91.12 88 TRP A CA 1
ATOM 697 C C . TRP A 1 88 ? -9.400 -3.272 13.163 1.00 91.12 88 TRP A C 1
ATOM 699 O O . TRP A 1 88 ? -10.006 -4.304 12.871 1.00 91.12 88 TRP A O 1
ATOM 709 N N . SER A 1 89 ? -10.032 -2.114 13.344 1.00 92.38 89 SER A N 1
ATOM 710 C CA . SER A 1 89 ? -11.486 -1.972 13.207 1.00 92.38 89 SER A CA 1
ATOM 711 C C . SER A 1 89 ? -11.898 -1.577 11.788 1.00 92.38 89 SER A C 1
ATOM 713 O O . SER A 1 89 ? -11.325 -0.670 11.187 1.00 92.38 89 SER A O 1
ATOM 715 N N . VAL A 1 90 ? -12.915 -2.255 11.261 1.00 94.75 90 VAL A N 1
ATOM 716 C CA . VAL A 1 90 ? -13.457 -2.068 9.912 1.00 94.75 90 VAL A CA 1
ATOM 717 C C . VAL A 1 90 ? -14.951 -1.779 9.997 1.00 94.75 90 VAL A C 1
ATOM 719 O O . VAL A 1 90 ? -15.709 -2.551 10.591 1.00 94.75 90 VAL A O 1
ATOM 722 N N . ASN A 1 91 ? -15.375 -0.681 9.369 1.00 95.81 91 ASN A N 1
ATOM 723 C CA . ASN A 1 91 ? -16.781 -0.402 9.099 1.00 95.81 91 ASN A CA 1
ATOM 724 C C . ASN A 1 91 ? -17.084 -0.792 7.651 1.00 95.81 91 ASN A C 1
ATOM 726 O O . ASN A 1 91 ? -16.435 -0.299 6.729 1.00 95.81 91 ASN A O 1
ATOM 730 N N . TYR A 1 92 ? -18.075 -1.655 7.453 1.00 96.12 92 TYR A N 1
ATOM 731 C CA . TYR A 1 92 ? -18.548 -2.041 6.127 1.00 96.12 92 TYR A CA 1
ATOM 732 C C . TYR A 1 92 ? -19.762 -1.202 5.726 1.00 96.12 92 TYR A C 1
ATOM 734 O O . TYR A 1 92 ? -20.547 -0.760 6.571 1.00 96.12 92 TYR A O 1
ATOM 742 N N . LYS A 1 93 ? -19.941 -1.002 4.417 1.00 94.50 93 LYS A N 1
ATOM 743 C CA . LYS A 1 93 ? -21.046 -0.195 3.864 1.00 94.50 93 LYS A CA 1
ATOM 744 C C . LYS A 1 93 ? -22.443 -0.750 4.165 1.00 94.50 93 LYS A C 1
ATOM 746 O O . LYS A 1 93 ? -23.409 0.002 4.138 1.00 94.50 93 LYS A O 1
ATOM 751 N N . ASP A 1 94 ? -22.548 -2.040 4.473 1.00 93.69 94 ASP A N 1
ATOM 752 C CA . ASP A 1 94 ? -23.790 -2.715 4.874 1.00 93.69 94 ASP A CA 1
ATOM 753 C C . ASP A 1 94 ? -24.163 -2.496 6.357 1.00 93.69 94 ASP A C 1
ATOM 755 O O . ASP A 1 94 ? -25.168 -3.022 6.830 1.00 93.69 94 ASP A O 1
ATOM 759 N N . GLY A 1 95 ? -23.366 -1.717 7.099 1.00 93.25 95 GLY A N 1
ATOM 760 C CA . GLY A 1 95 ? -23.573 -1.419 8.517 1.00 93.25 95 GLY A CA 1
ATOM 761 C C . GLY A 1 95 ? -22.887 -2.399 9.472 1.00 93.25 95 GLY A C 1
ATOM 762 O O . GLY A 1 95 ? -22.882 -2.162 10.683 1.00 93.25 95 GLY A O 1
ATOM 763 N N . ARG A 1 96 ? -22.266 -3.471 8.964 1.00 94.69 96 ARG A N 1
ATOM 764 C CA . ARG A 1 96 ? -21.480 -4.400 9.782 1.00 94.69 96 ARG A CA 1
ATOM 765 C C . ARG A 1 96 ? -20.208 -3.721 10.295 1.00 94.69 96 ARG A C 1
ATOM 767 O O . ARG A 1 96 ? -19.568 -2.936 9.594 1.00 94.69 96 ARG A O 1
ATOM 774 N N . ARG A 1 97 ? -19.798 -4.086 11.512 1.00 94.44 97 ARG A N 1
ATOM 775 C CA . ARG A 1 97 ? -18.514 -3.696 12.109 1.00 94.44 97 ARG A CA 1
ATOM 776 C C . ARG A 1 97 ? -17.760 -4.929 12.576 1.00 94.44 97 ARG A C 1
ATOM 778 O O . ARG A 1 97 ? -18.353 -5.802 13.206 1.00 94.44 97 ARG A O 1
ATOM 785 N N . VAL A 1 98 ? -16.475 -5.001 12.253 1.00 93.44 98 VAL A N 1
ATOM 786 C CA . VAL A 1 98 ? -15.589 -6.103 12.653 1.00 93.44 98 VAL A CA 1
ATOM 787 C C . VAL A 1 98 ? -14.280 -5.524 13.161 1.00 93.44 98 VAL A C 1
ATOM 789 O O . VAL A 1 98 ? -13.765 -4.566 12.592 1.00 93.44 98 VAL A O 1
ATOM 792 N N . THR A 1 99 ? -13.736 -6.131 14.210 1.00 93.06 99 THR A N 1
ATOM 793 C CA . THR A 1 99 ? -12.412 -5.806 14.740 1.00 93.06 99 THR A CA 1
ATOM 794 C C . THR A 1 99 ? -11.523 -7.036 14.619 1.00 93.06 99 THR A C 1
ATOM 796 O O . THR A 1 99 ? -11.851 -8.105 15.138 1.00 93.06 99 THR A O 1
ATOM 799 N N . PHE A 1 100 ? -10.412 -6.900 13.899 1.00 90.75 100 PHE A N 1
ATOM 800 C CA . PHE A 1 100 ? -9.411 -7.947 13.739 1.00 90.75 100 PHE A CA 1
ATOM 801 C C . PHE A 1 100 ? -8.335 -7.790 14.819 1.00 90.75 100 PHE A C 1
ATOM 803 O O . PHE A 1 100 ? -7.750 -6.712 14.922 1.00 90.75 100 PHE A O 1
ATOM 810 N N . PRO A 1 101 ? -8.037 -8.841 15.603 1.00 88.38 101 PRO A N 1
ATOM 811 C CA . PRO A 1 101 ? -7.057 -8.740 16.674 1.00 88.38 101 PRO A CA 1
ATOM 812 C C . PRO A 1 101 ? -5.647 -8.539 16.113 1.00 88.38 101 PRO A C 1
ATOM 814 O O . PRO A 1 101 ? -5.296 -9.142 15.094 1.00 88.38 101 PRO A O 1
ATOM 817 N N . PHE A 1 102 ? -4.805 -7.789 16.823 1.00 82.75 102 PHE A N 1
ATOM 818 C CA . PHE A 1 102 ? -3.455 -7.426 16.390 1.00 82.75 102 PHE A CA 1
ATOM 819 C C . PHE A 1 102 ? -2.574 -8.632 16.008 1.00 82.75 102 PHE A C 1
ATOM 821 O O . PHE A 1 102 ? -1.766 -8.567 15.084 1.00 82.75 102 PHE A O 1
ATOM 828 N N . ILE A 1 103 ? -2.747 -9.789 16.655 1.00 73.56 103 ILE A N 1
ATOM 829 C CA . ILE A 1 103 ? -1.994 -11.013 16.318 1.00 73.56 103 ILE A CA 1
ATOM 830 C C . ILE A 1 103 ? -2.287 -11.534 14.900 1.00 73.56 103 ILE A C 1
ATOM 832 O O . ILE A 1 103 ? -1.467 -12.227 14.301 1.00 73.56 103 ILE A O 1
ATOM 836 N N . LYS A 1 104 ? -3.457 -11.189 14.355 1.00 70.81 104 LYS A N 1
ATOM 837 C CA . LYS A 1 104 ? -3.856 -11.442 12.967 1.00 70.81 104 LYS A CA 1
ATOM 838 C C . LYS A 1 104 ? -3.650 -10.204 12.085 1.00 70.81 104 LYS A C 1
ATOM 84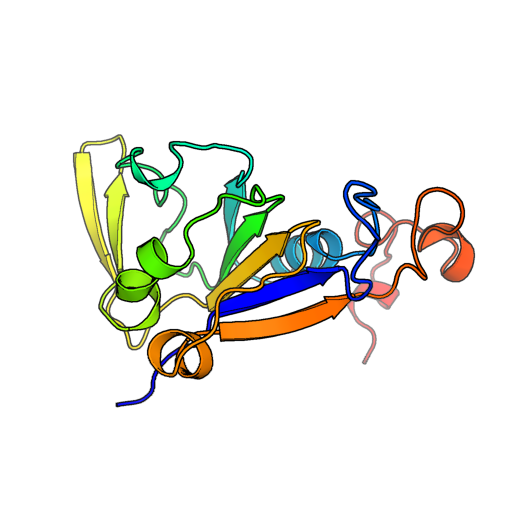0 O O . LYS A 1 104 ? -4.149 -10.196 10.962 1.00 70.81 104 LYS A O 1
ATOM 845 N N . SER A 1 105 ? -2.969 -9.171 12.593 1.00 66.44 105 SER A N 1
ATOM 846 C CA . SER A 1 105 ? -2.874 -7.871 11.935 1.00 66.44 105 SER A CA 1
ATOM 847 C C . SER A 1 105 ? -2.231 -7.987 10.564 1.00 66.44 105 SER A C 1
ATOM 849 O O . SER A 1 105 ? -1.267 -8.727 10.326 1.00 66.44 105 SER A O 1
ATOM 851 N N . LEU A 1 106 ? -2.829 -7.227 9.664 1.00 82.62 106 LEU A N 1
ATOM 852 C CA . LEU A 1 106 ? -2.498 -7.143 8.262 1.00 82.62 106 LEU A CA 1
ATOM 853 C C . LEU A 1 106 ? -1.126 -6.495 8.116 1.00 82.62 106 LEU A C 1
ATOM 855 O O . LEU A 1 106 ? -0.760 -5.576 8.853 1.00 82.62 106 LEU A O 1
ATOM 859 N N . LYS A 1 107 ? -0.351 -6.950 7.136 1.00 91.12 107 LYS A N 1
ATOM 860 C CA . LYS A 1 107 ? 0.819 -6.183 6.715 1.00 91.12 107 LYS A CA 1
ATOM 861 C C . LYS A 1 107 ? 0.354 -4.965 5.924 1.00 91.12 107 LYS A C 1
ATOM 863 O O . LYS A 1 107 ? -0.692 -5.001 5.281 1.00 91.12 107 LYS A O 1
ATOM 868 N N . LEU A 1 108 ? 1.141 -3.899 5.973 1.00 95.00 108 LEU A N 1
ATOM 869 C CA . LEU A 1 108 ? 0.909 -2.681 5.209 1.00 95.00 108 LEU A CA 1
ATOM 870 C C . LEU A 1 108 ? 2.039 -2.519 4.201 1.00 95.00 108 LEU A C 1
ATOM 872 O O . LEU A 1 108 ? 3.210 -2.517 4.589 1.00 95.00 108 LEU A O 1
ATOM 876 N N . TYR A 1 109 ? 1.675 -2.377 2.931 1.00 96.94 109 TYR A N 1
ATOM 877 C CA . TYR A 1 109 ? 2.567 -1.885 1.892 1.00 96.94 109 TYR A CA 1
ATOM 878 C C . TYR A 1 109 ? 2.017 -0.570 1.351 1.00 96.94 109 TYR A C 1
ATOM 880 O O . TYR A 1 109 ? 0.831 -0.471 1.039 1.00 96.94 109 TYR A O 1
ATOM 888 N N . ILE A 1 110 ? 2.869 0.444 1.274 1.00 96.56 110 ILE A N 1
ATOM 889 C CA . ILE A 1 110 ? 2.517 1.784 0.810 1.00 96.56 110 ILE A CA 1
ATOM 890 C C . ILE A 1 110 ? 3.473 2.147 -0.320 1.00 96.56 110 ILE A C 1
ATOM 892 O O . ILE A 1 110 ? 4.682 2.008 -0.152 1.00 96.56 110 ILE A O 1
ATOM 896 N N . ALA A 1 111 ? 2.957 2.617 -1.450 1.00 95.44 111 ALA A N 1
ATOM 897 C CA . ALA A 1 111 ? 3.775 3.089 -2.56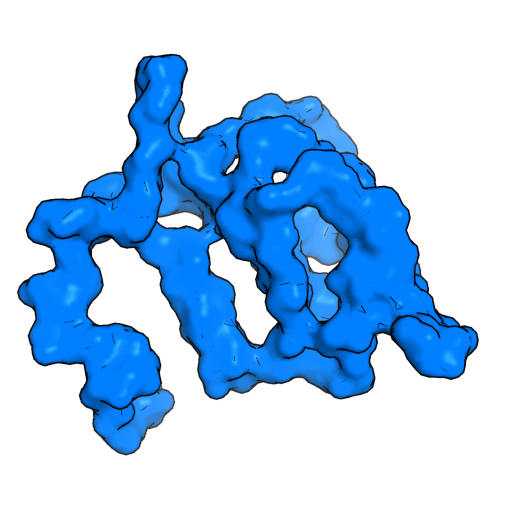3 1.00 95.44 111 ALA A CA 1
ATOM 898 C C . ALA A 1 111 ? 3.577 4.593 -2.785 1.00 95.44 111 ALA A C 1
ATOM 900 O O . ALA A 1 111 ? 2.452 5.093 -2.793 1.00 95.44 111 ALA A O 1
ATOM 901 N N . THR A 1 112 ? 4.676 5.323 -2.980 1.00 92.50 112 THR A N 1
ATOM 902 C CA . THR A 1 112 ? 4.654 6.764 -3.263 1.00 92.50 112 THR A CA 1
ATOM 903 C C . THR A 1 112 ? 5.787 7.176 -4.192 1.00 92.50 112 THR A C 1
ATOM 905 O O . THR A 1 112 ? 6.896 6.658 -4.100 1.00 92.50 112 THR A O 1
ATOM 908 N N . ASN A 1 113 ? 5.533 8.142 -5.076 1.00 88.31 113 ASN A N 1
ATOM 909 C CA . ASN A 1 113 ? 6.571 8.766 -5.910 1.00 88.31 113 ASN A CA 1
ATOM 910 C C . ASN A 1 113 ? 7.316 9.903 -5.181 1.00 88.31 113 ASN A C 1
ATOM 912 O O . ASN A 1 113 ? 7.935 10.772 -5.791 1.00 88.31 113 ASN A O 1
ATOM 916 N N . HIS A 1 114 ? 7.181 9.976 -3.859 1.00 86.12 114 HIS A N 1
ATOM 917 C CA . HIS A 1 114 ? 7.777 11.025 -3.051 1.00 86.12 114 HIS A CA 1
ATOM 918 C C . HIS A 1 114 ? 8.685 10.407 -2.001 1.00 86.12 114 HIS A C 1
ATOM 920 O O . HIS A 1 114 ? 8.298 9.467 -1.311 1.00 86.12 114 HIS A O 1
ATOM 926 N N . ALA A 1 115 ? 9.882 10.963 -1.837 1.00 78.88 115 ALA A N 1
ATOM 927 C CA . ALA A 1 115 ? 10.709 10.627 -0.690 1.00 78.88 115 ALA A CA 1
ATOM 928 C C . ALA A 1 115 ? 9.945 10.968 0.602 1.00 78.88 115 ALA A C 1
ATOM 930 O O . ALA A 1 115 ? 9.448 12.088 0.763 1.00 78.88 115 ALA A O 1
ATOM 931 N N . VAL A 1 116 ? 9.849 10.005 1.518 1.00 73.31 116 VAL A N 1
ATOM 932 C CA . VAL A 1 116 ? 9.232 10.217 2.829 1.00 73.31 116 VAL A CA 1
ATOM 933 C C . VAL A 1 116 ? 10.264 10.851 3.754 1.00 73.31 116 VAL A C 1
ATOM 935 O O . VAL A 1 116 ? 11.313 10.273 4.024 1.00 73.31 116 VAL A O 1
ATOM 938 N N . SER A 1 117 ? 9.965 12.063 4.226 1.00 60.97 117 SER A N 1
ATOM 939 C CA . SER A 1 117 ? 10.834 12.851 5.112 1.00 60.97 117 SER A CA 1
ATOM 940 C C . SER A 1 117 ? 10.393 12.836 6.578 1.00 60.97 117 SER A C 1
ATOM 942 O O . SER A 1 117 ? 10.969 13.552 7.398 1.00 60.97 117 SER A O 1
ATOM 944 N N . GLU A 1 118 ? 9.347 12.081 6.920 1.00 69.94 118 GLU A N 1
ATOM 945 C CA . GLU A 1 118 ? 8.842 12.011 8.291 1.00 69.94 118 GLU A CA 1
ATOM 946 C C . GLU A 1 118 ? 9.842 11.267 9.184 1.00 69.94 118 GLU A C 1
ATOM 948 O O . GLU A 1 118 ? 10.227 10.121 8.935 1.00 69.94 118 GLU A O 1
ATOM 953 N N . THR A 1 119 ? 10.320 11.972 10.207 1.00 63.84 119 THR A N 1
ATOM 954 C CA . THR A 1 119 ? 11.418 11.550 11.077 1.00 63.84 119 THR A CA 1
ATOM 955 C C . THR A 1 119 ? 11.016 11.711 12.541 1.00 63.84 119 THR A C 1
ATOM 957 O O . THR A 1 119 ? 10.245 12.596 12.901 1.00 63.84 119 THR A O 1
ATOM 960 N N . GLY A 1 120 ? 11.524 10.826 13.399 1.00 74.31 120 GLY A N 1
ATOM 961 C CA . GLY A 1 120 ? 11.212 10.786 14.829 1.00 74.31 120 GLY A CA 1
ATOM 962 C C . GLY A 1 120 ? 11.072 9.348 15.323 1.00 74.31 120 GLY A C 1
ATOM 963 O O . GLY A 1 120 ? 10.724 8.460 14.548 1.00 74.31 120 GLY A O 1
ATOM 964 N N . SER A 1 121 ? 11.329 9.101 16.610 1.00 74.19 121 SER A N 1
ATOM 965 C CA . SER A 1 121 ? 11.325 7.7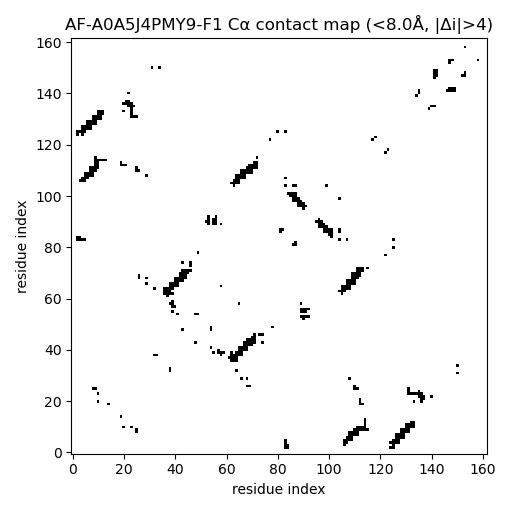43 17.187 1.00 74.19 121 SER A CA 1
ATOM 966 C C . SER A 1 121 ? 10.003 6.999 16.968 1.00 74.19 121 SER A C 1
ATOM 968 O O . SER A 1 121 ? 10.010 5.808 16.668 1.00 74.19 121 SER A O 1
ATOM 970 N N . SER A 1 122 ? 8.871 7.708 17.022 1.00 76.88 122 SER A N 1
ATOM 971 C CA . SER A 1 122 ? 7.549 7.136 16.746 1.00 76.88 122 SER A CA 1
ATOM 972 C C . SER A 1 122 ? 7.407 6.585 15.319 1.00 76.88 122 SER A C 1
ATOM 974 O O . SER A 1 122 ? 6.709 5.592 15.120 1.00 76.88 122 SER A O 1
ATOM 976 N N . PHE A 1 123 ? 8.083 7.179 14.337 1.00 85.25 123 PHE A N 1
ATOM 977 C CA . PHE A 1 123 ? 8.044 6.737 12.941 1.00 85.25 123 PHE A CA 1
ATOM 978 C C . PHE A 1 123 ? 8.986 5.558 12.715 1.00 85.25 123 PHE A C 1
ATOM 980 O O . PHE A 1 123 ? 8.585 4.550 12.135 1.00 85.25 123 PHE A O 1
ATOM 987 N N . THR A 1 124 ? 10.215 5.642 13.235 1.00 84.06 124 THR A N 1
ATOM 988 C CA . THR A 1 124 ? 11.276 4.648 13.003 1.00 84.06 124 THR A CA 1
ATOM 989 C C . THR A 1 124 ? 10.874 3.232 13.422 1.00 84.06 124 THR A C 1
ATOM 991 O O . THR A 1 124 ? 11.242 2.261 12.763 1.00 84.06 124 THR A O 1
ATOM 994 N N . ASP A 1 125 ? 10.074 3.101 14.482 1.00 85.44 125 ASP A N 1
ATOM 995 C CA . ASP A 1 125 ? 9.612 1.797 14.965 1.00 85.44 125 ASP A CA 1
ATOM 996 C C . ASP A 1 125 ? 8.413 1.231 14.193 1.00 85.44 125 ASP A C 1
ATOM 998 O O . ASP A 1 125 ? 8.124 0.040 14.322 1.00 85.44 125 ASP A O 1
ATOM 1002 N N . ARG A 1 126 ? 7.737 2.056 13.381 1.00 89.62 126 ARG A N 1
ATOM 1003 C CA . ARG A 1 126 ? 6.491 1.728 12.665 1.00 89.62 126 ARG A CA 1
ATOM 1004 C C . ARG A 1 126 ? 6.646 1.676 11.147 1.00 89.62 126 ARG A C 1
ATOM 1006 O O . ARG A 1 126 ? 5.736 1.193 10.478 1.00 89.62 126 ARG A O 1
ATOM 1013 N N . GLN A 1 127 ? 7.778 2.117 10.601 1.00 91.62 127 GLN A N 1
ATOM 1014 C CA . GLN A 1 127 ? 8.027 2.123 9.161 1.00 91.62 127 GLN A CA 1
ATOM 1015 C C . GLN A 1 127 ? 9.287 1.349 8.771 1.00 91.62 127 GLN A C 1
ATOM 1017 O O . GLN A 1 127 ? 10.275 1.284 9.502 1.00 91.62 127 GLN A O 1
ATOM 1022 N N . TRP A 1 128 ? 9.249 0.774 7.577 1.00 92.19 128 TRP A N 1
ATOM 1023 C CA . TRP A 1 128 ? 10.388 0.208 6.875 1.00 92.19 128 TRP A CA 1
ATOM 1024 C C . TRP A 1 128 ? 10.458 0.847 5.491 1.00 92.19 128 TRP A C 1
ATOM 1026 O O . TRP A 1 128 ? 9.608 0.583 4.642 1.00 92.19 128 TRP A O 1
ATOM 1036 N N . LEU A 1 129 ? 11.449 1.708 5.269 1.00 91.75 129 LEU A N 1
ATOM 1037 C CA . LEU A 1 129 ? 11.600 2.428 4.007 1.00 91.75 129 LEU A CA 1
ATOM 1038 C C . LEU A 1 129 ? 12.339 1.553 2.988 1.00 91.75 129 LEU A C 1
ATOM 1040 O O . LEU A 1 129 ? 13.441 1.074 3.252 1.00 91.75 129 LEU A O 1
ATOM 1044 N N . LEU A 1 130 ? 11.728 1.363 1.823 1.00 92.38 130 LEU A N 1
ATOM 1045 C CA . LEU A 1 130 ? 12.298 0.681 0.669 1.00 92.38 130 LEU A CA 1
ATOM 1046 C C . LEU A 1 130 ? 12.489 1.715 -0.445 1.00 92.38 130 LEU A C 1
ATOM 1048 O O . LEU A 1 130 ? 11.524 2.172 -1.055 1.00 92.38 130 LEU A O 1
ATOM 1052 N N . ALA A 1 131 ? 13.739 2.105 -0.682 1.00 90.75 131 ALA A N 1
ATOM 1053 C CA . ALA A 1 131 ? 14.094 3.045 -1.736 1.00 90.75 131 ALA A CA 1
ATOM 1054 C C . ALA A 1 131 ? 14.220 2.319 -3.083 1.00 90.75 131 ALA A C 1
ATOM 1056 O O . ALA A 1 131 ? 14.971 1.351 -3.197 1.00 90.75 131 ALA A O 1
ATOM 1057 N N . PHE A 1 132 ? 13.513 2.806 -4.098 1.00 90.31 132 PHE A N 1
ATOM 1058 C CA . PHE A 1 132 ? 13.595 2.308 -5.469 1.00 90.31 132 PHE A CA 1
ATOM 1059 C C . PHE A 1 132 ? 14.491 3.215 -6.303 1.00 90.31 132 PHE A C 1
ATOM 1061 O O . PHE A 1 132 ? 14.376 4.441 -6.245 1.00 90.31 132 PHE A O 1
ATOM 1068 N N . SER A 1 133 ? 15.387 2.617 -7.083 1.00 88.12 133 SER A N 1
ATOM 1069 C CA . SER A 1 133 ? 16.135 3.352 -8.099 1.00 88.12 133 SER A CA 1
ATOM 1070 C C . SER A 1 133 ? 15.233 3.700 -9.284 1.00 88.12 133 SER A C 1
ATOM 1072 O O . SER A 1 133 ? 14.165 3.124 -9.475 1.00 88.12 133 SER A O 1
ATOM 1074 N N . ASP A 1 134 ? 15.701 4.619 -10.116 1.00 85.69 134 ASP A N 1
ATOM 1075 C CA . ASP A 1 134 ? 15.102 4.968 -11.404 1.00 85.69 134 ASP A CA 1
ATOM 1076 C C . ASP A 1 134 ? 15.564 4.045 -12.543 1.00 85.69 134 ASP A C 1
ATOM 1078 O O . ASP A 1 134 ? 15.468 4.419 -13.709 1.00 85.69 134 ASP A O 1
ATOM 1082 N N . PHE A 1 135 ? 16.071 2.849 -12.212 1.00 89.06 135 PHE A N 1
ATOM 1083 C CA . PHE A 1 135 ? 16.505 1.857 -13.199 1.00 89.06 135 PHE A CA 1
ATOM 1084 C C . PHE A 1 135 ? 15.371 1.527 -14.172 1.00 89.06 135 PHE A C 1
ATOM 1086 O O . PHE A 1 135 ? 15.553 1.649 -15.375 1.00 89.06 135 PHE A O 1
ATOM 1093 N N . TYR A 1 136 ? 14.181 1.223 -13.641 1.00 89.12 136 TYR A N 1
ATOM 1094 C CA . TYR A 1 136 ? 12.968 1.180 -14.451 1.00 89.12 136 TYR A CA 1
ATOM 1095 C C . TYR A 1 136 ? 12.284 2.544 -14.483 1.00 89.12 136 TYR A C 1
ATOM 1097 O O . TYR A 1 136 ? 12.128 3.203 -13.453 1.00 89.12 136 TYR A O 1
ATOM 1105 N N . ASN A 1 137 ? 11.861 2.959 -15.671 1.00 87.75 137 ASN A N 1
ATOM 1106 C CA . ASN A 1 137 ? 11.269 4.263 -15.940 1.00 87.75 137 ASN A CA 1
ATOM 1107 C C . ASN A 1 137 ? 10.453 4.223 -17.254 1.00 87.75 137 ASN A C 1
ATOM 1109 O O . ASN A 1 137 ? 9.991 3.168 -17.707 1.00 87.75 137 ASN A O 1
ATOM 1113 N N . ASP A 1 138 ? 10.183 5.384 -17.850 1.00 87.12 138 ASP A N 1
ATOM 1114 C CA . ASP A 1 138 ? 9.434 5.459 -19.105 1.00 87.12 138 ASP A CA 1
ATOM 1115 C C . ASP A 1 138 ? 10.204 4.924 -20.321 1.00 87.12 138 ASP A C 1
ATOM 1117 O O . ASP A 1 138 ? 9.557 4.435 -21.253 1.00 87.12 138 ASP A O 1
ATOM 1121 N N . GLU A 1 139 ? 11.535 4.941 -20.282 1.00 90.00 139 GLU A N 1
ATOM 1122 C CA . GLU A 1 139 ? 12.438 4.524 -21.360 1.00 90.00 139 GLU A CA 1
ATOM 1123 C C . GLU A 1 139 ? 12.962 3.093 -21.184 1.00 90.00 139 GLU A C 1
ATOM 1125 O O . GLU A 1 139 ? 13.176 2.411 -22.180 1.00 90.00 139 GLU A O 1
ATOM 1130 N N . HIS A 1 140 ? 13.125 2.625 -19.941 1.00 90.94 140 HIS A N 1
ATOM 1131 C CA . HIS A 1 140 ? 13.566 1.263 -19.623 1.00 90.94 140 HIS A CA 1
ATOM 1132 C C . HIS A 1 140 ? 12.533 0.558 -18.745 1.00 90.94 140 HIS A C 1
ATOM 1134 O O . HIS A 1 140 ? 12.309 0.925 -17.592 1.00 90.94 140 HIS A O 1
ATOM 1140 N N . LYS A 1 141 ? 11.842 -0.435 -19.298 1.00 91.12 141 LYS A N 1
ATOM 1141 C CA . LYS A 1 141 ? 10.757 -1.172 -18.643 1.00 91.12 141 LYS A CA 1
ATOM 1142 C C . LYS A 1 141 ? 11.204 -2.598 -18.318 1.00 91.12 141 LYS A C 1
ATOM 1144 O O . LYS A 1 141 ? 12.031 -3.153 -19.031 1.00 91.12 141 LYS A O 1
ATOM 1149 N N . PRO A 1 142 ? 10.568 -3.268 -17.339 1.00 91.25 142 PRO A N 1
ATOM 1150 C CA . PRO A 1 142 ? 10.852 -4.678 -17.067 1.00 91.25 142 PRO A CA 1
ATOM 1151 C C . PRO A 1 142 ? 10.714 -5.591 -18.297 1.00 91.25 142 PRO A C 1
ATOM 1153 O O . PRO A 1 142 ? 11.474 -6.537 -18.452 1.00 91.25 142 PRO A O 1
ATOM 1156 N N . VAL A 1 143 ? 9.790 -5.299 -19.216 1.00 92.69 143 VAL A N 1
ATOM 1157 C CA . VAL A 1 143 ? 9.642 -6.089 -20.452 1.00 92.69 143 VAL A CA 1
ATOM 1158 C C . VAL A 1 143 ? 10.889 -6.041 -21.345 1.00 92.69 143 VAL A C 1
ATOM 1160 O O . VAL A 1 143 ? 11.146 -7.007 -22.054 1.00 92.69 143 VAL A O 1
ATOM 1163 N N . ASP A 1 144 ? 11.691 -4.975 -21.281 1.00 94.19 144 ASP A N 1
ATOM 1164 C CA . ASP A 1 144 ? 12.910 -4.848 -22.087 1.00 94.19 144 ASP A CA 1
ATOM 1165 C C . ASP A 1 144 ? 14.013 -5.808 -21.602 1.00 94.19 144 ASP A C 1
ATOM 1167 O O . ASP A 1 144 ? 14.794 -6.306 -22.410 1.00 94.19 144 ASP A O 1
ATOM 1171 N N . ASP A 1 145 ? 14.032 -6.126 -20.302 1.00 94.00 145 ASP A N 1
ATOM 1172 C CA . ASP A 1 145 ? 15.005 -7.048 -19.699 1.00 94.00 145 ASP A CA 1
ATOM 1173 C C . ASP A 1 145 ? 14.513 -8.503 -19.690 1.00 94.00 145 ASP A C 1
ATOM 1175 O O . ASP A 1 145 ? 15.301 -9.437 -19.842 1.00 94.00 145 ASP A O 1
ATOM 1179 N N . PHE A 1 146 ? 13.208 -8.710 -19.498 1.00 90.69 146 PHE A N 1
ATOM 1180 C CA . PHE A 1 146 ? 12.623 -10.040 -19.296 1.00 90.69 146 PHE A CA 1
ATOM 1181 C C . PHE A 1 146 ? 11.871 -10.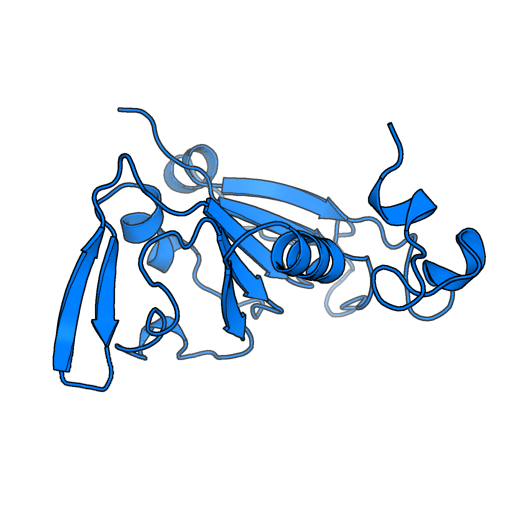577 -20.518 1.00 90.69 146 PHE A C 1
ATOM 1183 O O . PHE A 1 146 ? 11.486 -11.746 -20.527 1.00 90.69 146 PHE A O 1
ATOM 1190 N N . GLY A 1 147 ? 11.648 -9.750 -21.543 1.00 92.88 147 GLY A N 1
ATOM 1191 C CA . GLY A 1 147 ? 10.963 -10.127 -22.783 1.00 92.88 147 GLY A CA 1
ATOM 1192 C C . GLY A 1 147 ? 9.476 -10.462 -22.626 1.00 92.88 147 GLY A C 1
ATOM 1193 O O . GLY A 1 147 ? 8.875 -10.958 -23.574 1.00 92.88 147 GLY A O 1
ATOM 1194 N N . ALA A 1 148 ? 8.897 -10.226 -21.446 1.00 92.12 148 ALA A N 1
ATOM 1195 C CA . ALA A 1 148 ? 7.506 -10.523 -21.126 1.00 92.12 148 ALA A CA 1
ATOM 1196 C C . ALA A 1 148 ? 6.964 -9.566 -20.053 1.00 92.12 148 ALA A C 1
ATOM 1198 O O . ALA A 1 148 ? 7.699 -9.100 -19.174 1.00 92.12 148 ALA A O 1
ATOM 1199 N N . LEU A 1 149 ? 5.662 -9.297 -20.097 1.00 90.25 149 LEU A N 1
ATOM 1200 C CA . LEU A 1 149 ? 4.942 -8.574 -19.057 1.00 90.25 149 LEU A CA 1
ATOM 1201 C C . LEU A 1 149 ? 4.822 -9.441 -17.802 1.00 90.25 149 LEU A C 1
ATOM 1203 O O . LEU A 1 149 ? 4.304 -10.561 -17.833 1.00 90.25 149 LEU A O 1
ATOM 1207 N N . PHE A 1 150 ? 5.284 -8.904 -16.672 1.00 89.81 150 PHE A N 1
ATOM 1208 C CA . PHE A 1 150 ? 5.189 -9.595 -15.393 1.00 89.81 150 PHE A CA 1
ATOM 1209 C C . PHE A 1 150 ? 3.747 -9.959 -15.053 1.00 89.81 150 PHE A C 1
ATOM 1211 O O . PHE A 1 150 ? 2.838 -9.144 -15.184 1.00 89.81 150 PHE A O 1
ATOM 1218 N N . PHE A 1 151 ? 3.570 -11.194 -14.584 1.00 88.94 151 PHE A N 1
ATOM 1219 C CA . PHE A 1 151 ? 2.313 -11.790 -14.121 1.00 88.94 151 PHE A CA 1
ATOM 1220 C C . PHE A 1 151 ? 1.231 -12.008 -15.188 1.00 88.94 151 PHE A C 1
ATOM 1222 O O . PHE A 1 151 ? 0.350 -12.841 -14.975 1.00 88.94 151 PHE A O 1
ATOM 1229 N N . ASP A 1 152 ? 1.266 -11.292 -16.307 1.00 89.06 152 ASP A N 1
ATOM 1230 C CA . ASP A 1 152 ? 0.277 -11.421 -17.382 1.00 89.06 152 ASP A CA 1
ATOM 1231 C C . ASP A 1 152 ? 0.721 -12.411 -18.460 1.00 89.06 152 ASP A C 1
ATOM 1233 O O . ASP A 1 152 ? -0.086 -13.208 -18.930 1.00 89.06 152 ASP A O 1
ATOM 1237 N N . GLU A 1 153 ? 2.009 -12.410 -18.806 1.00 92.62 153 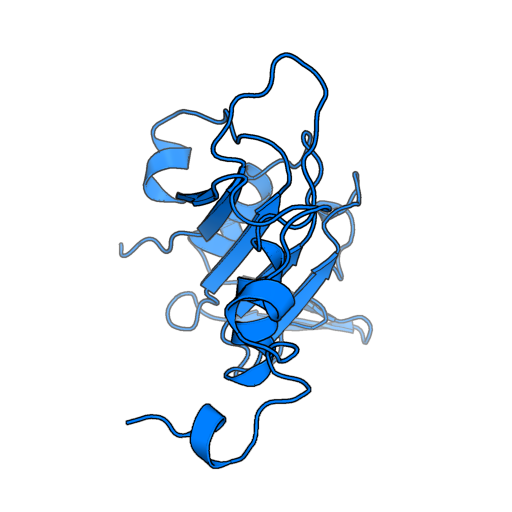GLU A N 1
ATOM 1238 C CA . GLU A 1 153 ? 2.576 -13.282 -19.846 1.00 92.62 153 GLU A CA 1
ATOM 1239 C C . GLU A 1 153 ? 3.391 -14.444 -19.265 1.00 92.62 153 GLU A C 1
ATOM 1241 O O . GLU A 1 153 ? 4.042 -15.184 -19.999 1.00 92.62 153 GLU A O 1
ATOM 1246 N N . TRP A 1 154 ? 3.359 -14.613 -17.942 1.00 90.81 154 TRP A N 1
ATOM 1247 C CA . TRP A 1 154 ? 4.066 -15.696 -17.271 1.00 90.81 154 TRP A CA 1
ATOM 1248 C C . TRP A 1 154 ? 3.381 -17.042 -17.498 1.00 90.81 154 TRP A C 1
ATOM 1250 O O . TRP A 1 154 ? 2.199 -17.213 -17.184 1.00 90.81 154 TRP A O 1
ATOM 1260 N N . ASP A 1 155 ? 4.144 -18.015 -17.987 1.00 89.75 155 ASP A N 1
ATOM 1261 C CA . ASP A 1 155 ? 3.699 -19.395 -18.133 1.00 89.75 155 ASP A CA 1
ATOM 1262 C C . ASP A 1 155 ? 3.746 -20.179 -16.806 1.00 89.75 155 ASP A C 1
ATOM 1264 O O . ASP A 1 155 ? 4.200 -19.698 -15.762 1.00 89.75 155 ASP A O 1
ATOM 1268 N N . PHE A 1 156 ? 3.254 -21.423 -16.830 1.00 89.69 156 PHE A N 1
ATOM 1269 C CA . PHE A 1 156 ? 3.244 -22.287 -15.646 1.00 89.69 156 PHE A CA 1
ATOM 1270 C C . PHE A 1 156 ? 4.647 -22.506 -15.059 1.00 89.69 156 PHE A C 1
ATOM 1272 O O . PHE A 1 156 ? 4.783 -22.584 -13.840 1.00 89.69 156 PHE A O 1
ATOM 1279 N N . GLY A 1 157 ? 5.680 -22.612 -15.898 1.00 90.88 157 GLY A N 1
ATOM 1280 C CA . GLY A 1 157 ? 7.052 -22.805 -15.438 1.00 90.88 157 GLY A CA 1
ATOM 1281 C C . GLY A 1 157 ? 7.566 -21.578 -14.690 1.00 90.88 157 GLY A C 1
ATOM 1282 O O . GLY A 1 157 ? 8.102 -21.713 -13.595 1.00 90.88 157 GLY A O 1
ATOM 1283 N N . GLN A 1 158 ? 7.328 -20.385 -15.232 1.00 87.81 158 GLN A N 1
ATOM 1284 C CA . GLN A 1 158 ? 7.728 -19.110 -14.633 1.00 87.81 158 GLN A CA 1
ATOM 1285 C C . GLN A 1 158 ? 7.049 -18.862 -13.279 1.00 87.81 158 GLN A C 1
ATOM 1287 O O . GLN A 1 158 ? 7.701 -18.402 -12.344 1.00 87.81 158 GLN A O 1
ATOM 1292 N N . TRP A 1 159 ? 5.774 -19.235 -13.132 1.00 88.38 159 TRP A N 1
ATOM 1293 C CA . TRP A 1 159 ? 5.067 -19.161 -11.846 1.00 88.38 159 TRP A CA 1
ATOM 1294 C C . TRP A 1 159 ? 5.579 -20.145 -10.787 1.00 88.38 159 TRP A C 1
ATOM 1296 O O . TRP A 1 159 ? 5.343 -19.929 -9.599 1.00 88.38 159 TRP A O 1
ATOM 1306 N N . ASN A 1 160 ? 6.258 -21.219 -11.196 1.00 87.94 160 ASN A N 1
ATOM 1307 C CA . ASN A 1 160 ? 6.683 -22.314 -10.322 1.00 87.94 160 ASN A CA 1
ATOM 1308 C C . ASN A 1 160 ? 8.205 -22.532 -10.348 1.00 87.94 160 ASN A C 1
ATOM 1310 O O . ASN A 1 160 ? 8.665 -23.659 -10.169 1.00 87.94 160 ASN A O 1
ATOM 1314 N N . LEU A 1 161 ? 8.989 -21.472 -10.574 1.00 81.31 161 LEU A N 1
ATOM 1315 C CA . LEU A 1 161 ? 10.447 -21.536 -10.465 1.00 81.31 161 LEU A CA 1
ATOM 1316 C C . LEU A 1 161 ? 10.843 -21.939 -9.033 1.00 81.31 161 LEU A C 1
ATOM 1318 O O . LEU A 1 161 ? 10.586 -21.203 -8.080 1.00 81.31 161 LEU A O 1
ATOM 1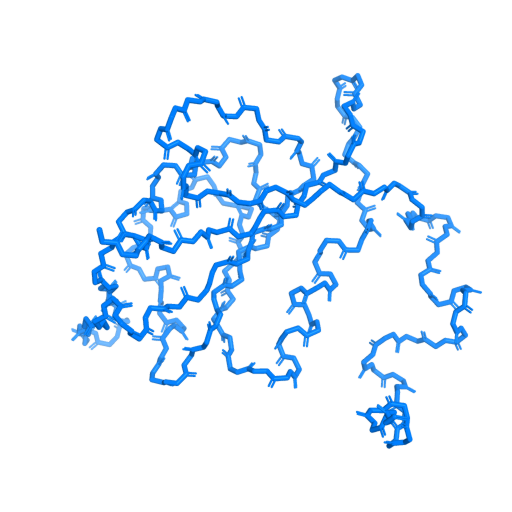322 N N . THR A 1 162 ? 11.444 -23.122 -8.904 1.00 57.94 162 THR A N 1
ATOM 1323 C CA . THR A 1 162 ? 12.002 -23.688 -7.663 1.00 57.94 162 THR A CA 1
ATOM 1324 C C . THR A 1 162 ? 13.509 -23.555 -7.607 1.00 57.94 162 THR A C 1
ATOM 1326 O O . THR A 1 1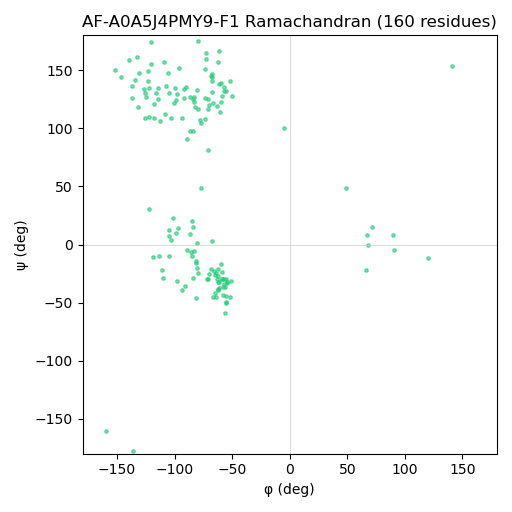62 ? 14.140 -23.854 -8.648 1.00 57.94 162 THR A O 1
#

Solvent-accessible surface area (backbone atoms only — not comparable to full-atom values): 9582 Å² total; per-residue (Å²): 128,93,64,46,53,33,37,35,30,21,39,54,63,85,55,74,89,81,69,62,68,62,66,39,50,49,62,53,53,52,54,52,46,55,76,76,45,50,55,20,81,37,84,25,75,46,95,59,50,87,74,43,75,51,64,47,50,64,61,50,91,80,39,49,35,38,36,34,37,56,32,46,87,83,59,66,67,73,78,46,48,56,60,44,69,37,57,39,74,32,39,36,96,89,71,52,73,52,71,45,54,50,95,69,52,55,42,39,40,35,20,26,64,40,66,83,80,85,78,50,74,80,44,63,66,37,48,42,85,42,67,34,57,74,75,29,30,96,88,40,46,67,40,78,80,67,76,42,54,82,85,76,64,57,50,76,62,69,76,59,74,124